Protein AF-A0A4R3K4F2-F1 (afdb_monomer)

Foldseek 3Di:
DDDPPPPDPPQDWAQDPVVRDIDGDHPVVNVVQLVVQVVLQVVCVVQVQFDDDPVCSSVGRSPSVPDPRGDCRNVDDQQDWDQDPVRDTDGVVVVPPPPVPPPDPVVVVVVVVVVVLVVLLCVLPPCSVVVVVCVVVVNDLCNVCVVVVHDSVVVVVSVVVSVVVCCVVCVVPD

Nearest PDB structures (foldseek):
  6kon-assembly1_F  TM=3.735E-01  e=1.723E-01  Mycobacterium tuberculosis H37Rv
  2a6h-assembly2_P  TM=3.593E-01  e=7.005E+00  Thermus thermophilus

Radius of gyration: 37.57 Å; Cα contacts (8 Å, |Δi|>4): 124; chains: 1; bounding box: 75×55×86 Å

Organism: NCBI:txid86956

pLDDT: mean 85.1, std 13.15, range [32.94, 95.56]

InterPro domains:
  IPR013324 RNA polymerase sigma factor, region 3/4-like [SSF88659] (87-170)
  IPR036388 Winged helix-like DNA-binding domain superfamily [G3DSA:1.10.10.10] (94-172)

Secondary structure (DSSP, 8-state):
------------EEEETTTTEEEE--HHHHHHHHHHHHHHHHHHHHTT-B---GGGGGG--S--TT-TTB--GGG--TT-B---TTS---BHHHHS--TT----HHHHHHHHHHHHHHHHHHHHSTTHHHHHHHHHTT--HHHHHHHTTS-HHHHHHHHHHHHHHHHHH-TTT-

Structure (mmCIF, N/CA/C/O backbone):
data_AF-A0A4R3K4F2-F1
#
_entry.id   AF-A0A4R3K4F2-F1
#
loop_
_atom_site.group_PDB
_atom_site.id
_atom_site.type_symbol
_atom_site.label_atom_id
_atom_site.label_alt_id
_atom_site.label_comp_id
_atom_site.label_asym_id
_atom_site.label_entity_id
_atom_site.label_seq_id
_atom_site.pdbx_PDB_ins_code
_atom_site.Cartn_x
_atom_site.Cartn_y
_atom_site.Cartn_z
_atom_site.occupancy
_atom_site.B_iso_or_equiv
_atom_site.auth_seq_id
_atom_site.auth_comp_id
_atom_site.auth_asym_id
_atom_site.auth_atom_id
_atom_site.pdbx_PDB_model_num
ATOM 1 N N . MET A 1 1 ? 38.852 38.454 -38.170 1.00 38.84 1 MET A N 1
ATOM 2 C CA . MET A 1 1 ? 37.540 37.908 -38.582 1.00 38.84 1 MET A CA 1
ATOM 3 C C . MET A 1 1 ? 37.731 37.017 -39.795 1.00 38.84 1 MET A C 1
ATOM 5 O O . MET A 1 1 ? 38.071 37.530 -40.852 1.00 38.84 1 MET A O 1
ATOM 9 N N . LYS A 1 2 ? 37.569 35.702 -39.632 1.00 32.94 2 LYS A N 1
ATOM 10 C CA . LYS A 1 2 ? 37.304 34.762 -40.728 1.00 32.94 2 LYS A CA 1
ATOM 11 C C . LYS A 1 2 ? 36.322 33.724 -40.188 1.00 32.94 2 LYS A C 1
ATOM 13 O O . LYS A 1 2 ? 36.704 32.869 -39.398 1.00 32.94 2 LYS A O 1
ATOM 18 N N . THR A 1 3 ? 35.052 33.895 -40.529 1.00 36.50 3 THR A N 1
ATOM 19 C CA . THR A 1 3 ? 33.982 32.918 -40.332 1.00 36.50 3 THR A CA 1
ATOM 20 C C . THR A 1 3 ? 34.081 31.898 -41.460 1.00 36.50 3 THR A C 1
ATOM 22 O O . THR A 1 3 ? 33.888 32.243 -42.620 1.00 36.50 3 THR A O 1
ATOM 25 N N . ASN A 1 4 ? 34.415 30.653 -41.125 1.00 34.69 4 ASN A N 1
ATOM 26 C CA . ASN A 1 4 ? 34.229 29.517 -42.024 1.00 34.69 4 ASN A CA 1
ATOM 27 C C . ASN A 1 4 ? 33.042 28.711 -41.495 1.00 34.69 4 ASN A C 1
ATOM 29 O O . ASN A 1 4 ? 33.216 27.719 -40.788 1.00 34.69 4 ASN A O 1
ATOM 33 N N . ASP A 1 5 ? 31.836 29.165 -41.829 1.00 40.88 5 ASP A N 1
ATOM 34 C CA . ASP A 1 5 ? 30.607 28.398 -41.650 1.00 40.88 5 ASP A CA 1
ATOM 35 C C . ASP A 1 5 ? 30.590 27.249 -42.664 1.00 40.88 5 ASP A C 1
ATOM 37 O O . ASP A 1 5 ? 30.079 27.367 -43.775 1.00 40.88 5 ASP A O 1
ATOM 41 N N . THR A 1 6 ? 31.175 26.111 -42.288 1.00 40.16 6 THR A N 1
ATOM 42 C CA . THR A 1 6 ? 30.940 24.848 -42.999 1.00 40.16 6 THR A CA 1
ATOM 43 C C . THR A 1 6 ? 29.670 24.231 -42.424 1.00 40.16 6 THR A C 1
ATOM 45 O O . THR A 1 6 ? 29.715 23.374 -41.545 1.00 40.16 6 THR A O 1
ATOM 48 N N . GLN A 1 7 ? 28.512 24.717 -42.873 1.00 44.50 7 GLN A N 1
ATOM 49 C CA . GLN A 1 7 ? 27.231 24.062 -42.611 1.00 44.50 7 GLN A CA 1
ATOM 50 C C . GLN A 1 7 ? 27.124 22.813 -43.493 1.00 44.50 7 GLN A C 1
ATOM 52 O O . GLN A 1 7 ? 26.516 22.825 -44.562 1.00 44.50 7 GLN A O 1
ATOM 57 N N . THR A 1 8 ? 27.740 21.717 -43.057 1.00 45.31 8 THR A N 1
ATOM 58 C CA . THR A 1 8 ? 27.493 20.395 -43.633 1.00 45.31 8 THR A CA 1
ATOM 59 C C . THR A 1 8 ? 26.056 20.008 -43.282 1.00 45.31 8 THR A C 1
ATOM 61 O O . THR A 1 8 ? 25.741 19.803 -42.111 1.00 45.31 8 THR A O 1
ATOM 64 N N . GLN A 1 9 ? 25.157 19.956 -44.268 1.00 51.81 9 GLN A N 1
ATOM 65 C CA . GLN A 1 9 ? 23.805 19.429 -44.075 1.00 51.81 9 GLN A CA 1
ATOM 66 C C . GLN A 1 9 ? 23.902 17.969 -43.614 1.00 51.81 9 GLN A C 1
ATOM 68 O O . GLN A 1 9 ? 24.227 17.078 -44.398 1.00 51.81 9 GLN A O 1
ATOM 73 N N . ASP A 1 10 ? 23.654 17.731 -42.328 1.00 71.00 10 ASP A N 1
ATOM 74 C CA . ASP A 1 10 ? 23.675 16.399 -41.731 1.00 71.00 10 ASP A CA 1
ATOM 75 C C . ASP A 1 10 ? 22.475 15.595 -42.255 1.00 71.00 10 ASP A C 1
ATOM 77 O O . ASP A 1 10 ? 21.324 15.806 -41.862 1.00 71.00 10 ASP A O 1
ATOM 81 N N . VAL A 1 11 ? 22.726 14.741 -43.249 1.00 83.12 11 VAL A N 1
ATOM 82 C CA . VAL A 1 11 ? 21.689 13.907 -43.863 1.00 83.12 11 VAL A CA 1
ATOM 83 C C . VAL A 1 11 ? 21.253 12.857 -42.836 1.00 83.12 11 VAL A C 1
ATOM 85 O O . VAL A 1 11 ? 22.119 12.133 -42.342 1.00 83.12 11 VAL A O 1
ATOM 88 N N . PRO A 1 12 ? 19.951 12.733 -42.511 1.00 91.31 12 PRO A N 1
ATOM 89 C CA . PRO A 1 12 ? 19.491 11.836 -41.458 1.00 91.31 12 PRO A CA 1
ATOM 90 C C . PRO A 1 12 ? 19.794 10.369 -41.783 1.00 91.31 12 PRO A C 1
ATOM 92 O O . PRO A 1 12 ? 19.553 9.891 -42.895 1.00 91.31 12 PRO A O 1
ATOM 95 N N . ARG A 1 13 ? 20.315 9.644 -40.787 1.00 93.31 13 ARG A N 1
ATOM 96 C CA . ARG A 1 13 ? 20.721 8.236 -40.907 1.00 93.31 13 ARG A CA 1
ATOM 97 C C . ARG A 1 13 ? 20.128 7.411 -39.777 1.00 93.31 13 ARG A C 1
ATOM 99 O O . ARG A 1 13 ? 19.968 7.903 -38.663 1.00 93.31 13 ARG A O 1
ATOM 106 N N . ILE A 1 14 ? 19.838 6.150 -40.061 1.00 94.06 14 ILE A N 1
ATOM 107 C CA . ILE A 1 14 ? 19.387 5.158 -39.083 1.00 94.06 14 ILE A CA 1
ATOM 108 C C . ILE A 1 14 ? 20.414 4.031 -39.044 1.00 94.06 14 ILE A C 1
ATOM 110 O O . ILE A 1 14 ? 20.922 3.620 -40.088 1.00 94.06 14 ILE A O 1
ATOM 114 N N . TYR A 1 15 ? 20.732 3.553 -37.845 1.00 93.38 15 TYR A N 1
ATOM 115 C CA . TYR A 1 15 ? 21.605 2.402 -37.667 1.00 93.38 15 TYR A CA 1
ATOM 116 C C . TYR A 1 15 ? 20.795 1.110 -37.748 1.00 93.38 15 TYR A C 1
ATOM 118 O O . TYR A 1 15 ? 19.825 0.945 -37.008 1.00 93.38 15 TYR A O 1
ATOM 126 N N . AS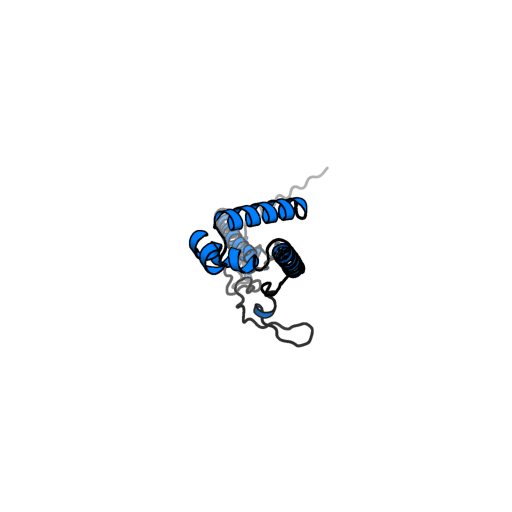P A 1 16 ? 21.205 0.199 -38.625 1.00 90.69 16 ASP A N 1
ATOM 127 C CA . ASP A 1 16 ? 20.631 -1.138 -38.727 1.00 90.69 16 ASP A CA 1
ATOM 128 C C . ASP A 1 16 ? 21.481 -2.139 -37.937 1.00 90.69 16 ASP A C 1
ATOM 130 O O . ASP A 1 16 ? 22.652 -2.357 -38.252 1.00 90.69 16 ASP A O 1
ATOM 134 N N . LYS A 1 17 ? 20.908 -2.740 -36.890 1.00 87.50 17 LYS A N 1
ATOM 135 C CA . LYS A 1 17 ? 21.627 -3.654 -35.989 1.00 87.50 17 LYS A CA 1
ATOM 136 C C . LYS A 1 17 ? 22.076 -4.956 -36.662 1.00 87.50 17 LYS A C 1
ATOM 138 O O . LYS A 1 17 ? 23.254 -5.284 -36.507 1.00 87.50 17 LYS A O 1
ATOM 143 N N . PRO A 1 18 ? 21.203 -5.699 -37.378 1.00 86.81 18 PRO A N 1
ATOM 144 C CA . PRO A 1 18 ? 21.595 -6.919 -38.081 1.00 86.81 18 PRO A CA 1
ATOM 145 C C . PRO A 1 18 ? 22.756 -6.700 -39.052 1.00 86.81 18 PRO A C 1
ATOM 147 O O . PRO A 1 18 ? 23.741 -7.434 -39.002 1.00 86.81 18 PRO A O 1
ATOM 150 N N . SER A 1 19 ? 22.673 -5.661 -39.889 1.00 89.38 19 SER A N 1
ATOM 151 C CA . SER A 1 19 ? 23.694 -5.382 -40.908 1.00 89.38 19 SER A CA 1
ATOM 152 C C . SER A 1 19 ? 24.889 -4.593 -40.367 1.00 89.38 19 SER A C 1
ATOM 154 O O . SER A 1 19 ? 25.930 -4.529 -41.014 1.00 89.38 19 SER A O 1
ATOM 156 N N . ARG A 1 20 ? 24.761 -3.994 -39.175 1.00 90.56 20 ARG A N 1
ATOM 157 C CA . ARG A 1 20 ? 25.738 -3.094 -38.535 1.00 90.56 20 ARG A CA 1
ATOM 158 C C . ARG A 1 20 ? 26.124 -1.883 -39.393 1.00 90.56 20 ARG A C 1
ATOM 160 O O . ARG A 1 20 ? 27.233 -1.360 -39.265 1.00 90.56 20 ARG A O 1
ATOM 167 N N . THR A 1 21 ? 25.214 -1.411 -40.241 1.00 93.56 21 THR A N 1
ATOM 168 C CA . THR A 1 21 ? 25.443 -0.319 -41.199 1.00 93.56 21 THR A CA 1
ATOM 169 C C . THR A 1 21 ? 24.559 0.894 -40.920 1.00 93.56 21 THR A C 1
ATOM 171 O O . THR A 1 21 ? 23.470 0.792 -40.358 1.00 93.56 21 THR A O 1
ATOM 174 N N . TRP A 1 22 ? 25.028 2.071 -41.340 1.00 93.75 22 TRP A N 1
ATOM 175 C CA . TRP A 1 22 ? 24.241 3.304 -41.322 1.00 93.75 22 TRP A CA 1
ATOM 176 C C . TRP A 1 22 ? 23.529 3.495 -42.656 1.00 93.75 22 TRP A C 1
ATOM 178 O O . TRP A 1 22 ? 24.177 3.665 -43.687 1.00 93.75 22 TRP A O 1
ATOM 188 N N . ASN A 1 23 ? 22.201 3.529 -42.619 1.00 92.75 23 ASN A N 1
ATOM 189 C CA . ASN A 1 23 ? 21.366 3.743 -43.791 1.00 92.75 23 ASN A CA 1
ATOM 190 C C . ASN A 1 23 ? 20.904 5.197 -43.841 1.00 92.75 23 ASN A C 1
ATOM 192 O O . ASN A 1 23 ? 20.322 5.713 -42.885 1.00 92.75 23 ASN A O 1
ATOM 196 N N . VAL A 1 24 ? 21.170 5.859 -44.963 1.00 94.38 24 VAL A N 1
ATOM 197 C CA . VAL A 1 24 ? 20.675 7.211 -45.232 1.00 94.38 24 VAL A CA 1
ATOM 198 C C . VAL A 1 24 ? 19.191 7.124 -45.570 1.00 94.38 24 VAL A C 1
ATOM 200 O O . VAL A 1 24 ? 18.791 6.322 -46.411 1.00 94.38 24 VAL A O 1
ATOM 203 N N . VAL A 1 25 ? 18.372 7.944 -44.917 1.00 92.94 25 VAL A N 1
ATOM 204 C CA . VAL A 1 25 ? 16.913 7.925 -45.077 1.00 92.94 25 VAL A CA 1
ATOM 205 C C . VAL A 1 25 ? 16.367 9.326 -45.317 1.00 92.94 25 VAL A C 1
ATOM 207 O O . VAL A 1 25 ? 17.048 10.327 -45.099 1.00 92.94 25 VAL A O 1
ATOM 210 N N . SER A 1 26 ? 15.109 9.420 -45.748 1.00 94.25 26 SER A N 1
ATOM 211 C CA . SER A 1 26 ? 14.426 10.711 -45.798 1.00 94.25 26 SER A CA 1
ATOM 212 C C . SER A 1 26 ? 14.170 11.249 -44.383 1.00 94.25 26 SER A C 1
ATOM 214 O O . SER A 1 26 ? 14.069 10.503 -43.403 1.00 94.25 26 SER A O 1
ATOM 216 N N . LYS A 1 27 ? 14.022 12.572 -44.262 1.00 93.06 27 LYS A N 1
ATOM 217 C CA . LYS A 1 27 ? 13.734 13.232 -42.978 1.00 93.06 27 LYS A CA 1
ATOM 218 C C . LYS A 1 27 ? 12.416 12.758 -42.357 1.00 93.06 27 LYS A C 1
ATOM 220 O O . LYS A 1 27 ? 12.317 12.673 -41.135 1.00 93.06 27 LYS A O 1
ATOM 225 N N . GLU A 1 28 ? 11.416 12.454 -43.178 1.00 93.31 28 GLU A N 1
ATOM 226 C CA . GLU A 1 28 ? 10.117 11.946 -42.726 1.00 93.31 28 GLU A CA 1
ATOM 227 C C . GLU A 1 28 ? 10.247 10.550 -42.116 1.00 93.31 28 GLU A C 1
ATOM 229 O O . GLU A 1 28 ? 9.791 10.332 -40.992 1.00 93.31 28 GLU A O 1
ATOM 234 N N . VAL A 1 29 ? 10.969 9.652 -42.797 1.00 93.50 29 VAL A N 1
ATOM 235 C CA . VAL A 1 29 ? 11.253 8.295 -42.307 1.00 93.50 29 VAL A CA 1
ATOM 236 C C . VAL A 1 29 ? 12.048 8.346 -41.004 1.00 93.50 29 VAL A C 1
ATOM 238 O O . VAL A 1 29 ? 11.685 7.679 -40.037 1.00 93.50 29 VAL A O 1
ATOM 241 N N . TYR A 1 30 ? 13.074 9.198 -40.926 1.00 94.06 30 TYR A N 1
ATOM 242 C CA . TYR A 1 30 ? 13.850 9.383 -39.698 1.00 94.06 30 TYR A CA 1
ATOM 243 C C . TYR A 1 30 ? 12.990 9.865 -38.525 1.00 94.06 30 TYR A C 1
ATOM 245 O O . TYR A 1 30 ? 13.061 9.310 -37.427 1.00 94.06 30 TYR A O 1
ATOM 253 N N . ARG A 1 31 ? 12.151 10.888 -38.744 1.00 93.75 31 ARG A N 1
ATOM 254 C CA . ARG A 1 31 ? 11.262 11.422 -37.700 1.00 93.75 31 ARG A CA 1
ATOM 255 C C . ARG A 1 31 ? 10.275 10.370 -37.217 1.00 93.75 31 ARG A C 1
ATOM 257 O O . ARG A 1 31 ? 10.090 10.246 -36.008 1.00 93.75 31 ARG A O 1
ATOM 264 N N . TYR A 1 32 ? 9.663 9.630 -38.139 1.00 94.31 32 TYR A N 1
ATOM 265 C CA . TYR A 1 32 ? 8.754 8.541 -37.801 1.00 94.31 32 TYR A CA 1
ATOM 266 C C . TYR A 1 32 ? 9.466 7.477 -36.959 1.00 94.31 32 TYR A C 1
ATOM 268 O O . TYR A 1 32 ? 9.023 7.185 -35.851 1.00 94.31 32 TYR A O 1
ATOM 276 N N . PHE A 1 33 ? 10.619 6.985 -37.421 1.00 93.81 33 PHE A N 1
ATOM 277 C CA . PHE A 1 33 ? 11.404 5.960 -36.732 1.00 93.81 33 PHE A CA 1
ATOM 278 C C . PHE A 1 33 ? 11.794 6.380 -35.307 1.00 93.81 33 PHE A C 1
ATOM 280 O O . PHE A 1 33 ? 11.519 5.673 -34.338 1.00 93.81 33 PHE A O 1
ATOM 287 N N 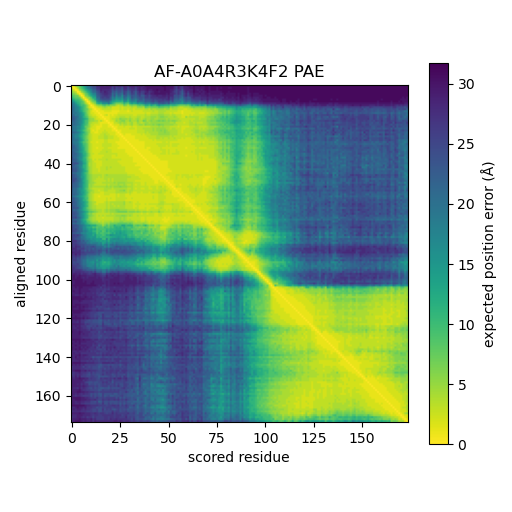. VAL A 1 34 ? 12.371 7.575 -35.150 1.00 92.31 34 VAL A N 1
ATOM 288 C CA . VAL A 1 34 ? 12.801 8.079 -33.837 1.00 92.31 34 VAL A CA 1
ATOM 289 C C . VAL A 1 34 ? 11.618 8.281 -32.890 1.00 92.31 34 VAL A C 1
ATOM 291 O O . VAL A 1 34 ? 11.747 8.005 -31.695 1.00 92.31 34 VAL A O 1
ATOM 294 N N . ASN A 1 35 ? 10.475 8.756 -33.389 1.00 92.94 35 ASN A N 1
ATOM 295 C CA . ASN A 1 35 ? 9.283 8.967 -32.567 1.00 92.94 35 ASN A CA 1
ATOM 296 C C . ASN A 1 35 ? 8.651 7.644 -32.128 1.00 92.94 35 ASN A C 1
ATOM 298 O O . ASN A 1 35 ? 8.373 7.485 -30.940 1.00 92.94 35 ASN A O 1
ATOM 302 N N . SER A 1 36 ? 8.489 6.686 -33.041 1.00 93.50 36 SER A N 1
ATOM 303 C CA . SER A 1 36 ? 7.984 5.347 -32.722 1.00 93.50 36 SER A CA 1
ATOM 304 C C . SER A 1 36 ? 8.847 4.679 -31.650 1.00 93.50 36 SER A C 1
ATOM 306 O O . SER A 1 36 ? 8.339 4.263 -30.605 1.00 93.50 36 SER A O 1
ATOM 308 N N . ASN A 1 37 ? 10.171 4.714 -31.825 1.00 94.44 37 ASN A N 1
ATOM 309 C CA . ASN A 1 37 ? 11.102 4.097 -30.881 1.00 94.44 37 ASN A CA 1
ATOM 310 C C . ASN A 1 37 ? 11.174 4.845 -29.550 1.00 94.44 37 ASN A C 1
ATOM 312 O O . ASN A 1 37 ? 11.430 4.243 -28.509 1.00 94.44 37 ASN A O 1
ATOM 316 N N . ARG A 1 38 ? 10.925 6.159 -29.545 1.00 94.81 38 ARG A N 1
ATOM 317 C CA . ARG A 1 38 ? 10.788 6.940 -28.310 1.00 94.81 38 ARG A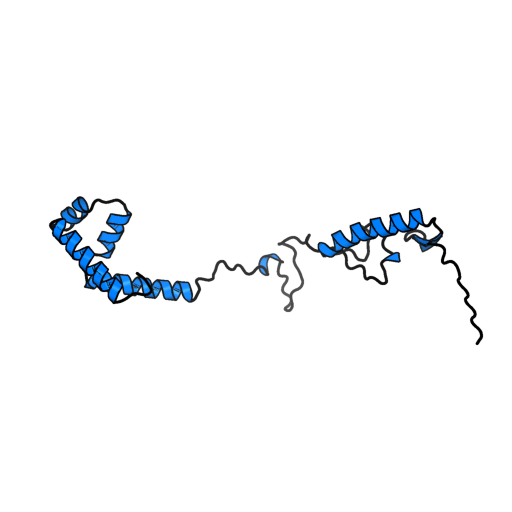 CA 1
ATOM 318 C C . ARG A 1 38 ? 9.566 6.500 -27.508 1.00 94.81 38 ARG A C 1
ATOM 320 O O . ARG A 1 38 ? 9.695 6.352 -26.297 1.00 94.81 38 ARG A O 1
ATOM 327 N N . THR A 1 39 ? 8.418 6.302 -28.153 1.00 95.00 39 THR A N 1
ATOM 328 C CA . THR A 1 39 ? 7.176 5.893 -27.480 1.00 95.00 39 THR A CA 1
ATOM 329 C C . THR A 1 39 ? 7.330 4.528 -26.818 1.00 95.00 39 THR A C 1
ATOM 331 O O . THR A 1 39 ? 7.050 4.397 -25.627 1.00 95.00 39 THR A O 1
ATOM 334 N N . VAL A 1 40 ? 7.849 3.538 -27.554 1.00 94.88 40 VAL A N 1
ATOM 335 C CA . VAL A 1 40 ? 8.104 2.189 -27.020 1.00 94.88 40 VAL A CA 1
ATOM 336 C C . VAL A 1 40 ? 9.098 2.249 -25.865 1.00 94.88 40 VAL A C 1
ATOM 338 O O . VAL A 1 40 ? 8.815 1.753 -24.778 1.00 94.88 40 VAL A O 1
ATOM 341 N N . ARG A 1 41 ? 10.234 2.929 -26.059 1.00 95.56 41 ARG A N 1
ATOM 342 C CA . ARG A 1 41 ? 11.265 3.045 -25.023 1.00 95.56 41 ARG A CA 1
ATOM 343 C C . ARG A 1 41 ? 10.744 3.709 -23.758 1.00 95.56 41 ARG A C 1
ATOM 345 O O . ARG A 1 41 ? 11.042 3.212 -22.682 1.00 95.56 41 ARG A O 1
ATOM 352 N N . LYS A 1 42 ? 9.971 4.794 -23.877 1.00 94.81 42 LYS A N 1
ATOM 353 C CA . LYS A 1 42 ? 9.386 5.479 -22.719 1.00 94.81 42 LYS A CA 1
ATOM 354 C C . LYS A 1 42 ? 8.482 4.531 -21.934 1.00 94.81 42 LYS A C 1
ATOM 356 O O . LYS A 1 42 ? 8.699 4.360 -20.746 1.00 94.81 42 LYS A O 1
ATOM 361 N N . LYS A 1 43 ? 7.557 3.844 -22.612 1.00 94.19 43 LYS A N 1
ATOM 362 C CA . LYS A 1 43 ? 6.667 2.866 -21.973 1.00 94.19 43 LYS A CA 1
ATOM 363 C C . LYS A 1 43 ? 7.446 1.775 -21.229 1.00 94.19 43 LYS A C 1
ATOM 365 O O . LYS A 1 43 ? 7.136 1.485 -20.081 1.00 94.19 43 LYS A O 1
ATOM 370 N N . MET A 1 44 ? 8.474 1.205 -21.859 1.00 94.12 44 MET A N 1
ATOM 371 C CA . MET A 1 44 ? 9.289 0.156 -21.237 1.00 94.12 44 MET A CA 1
ATOM 372 C C . MET A 1 44 ? 10.157 0.685 -20.085 1.00 94.12 44 MET A C 1
ATOM 374 O O . MET A 1 44 ? 10.375 -0.024 -19.109 1.00 94.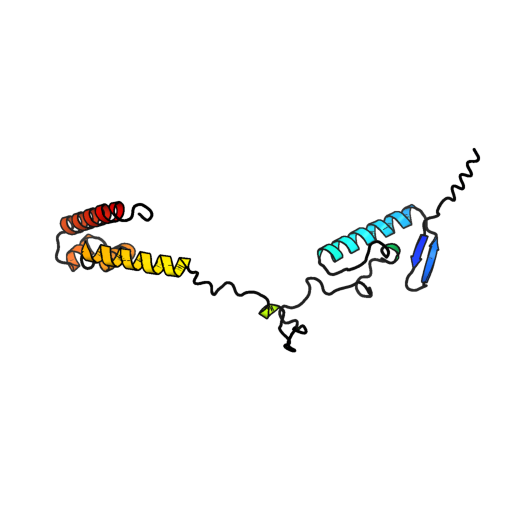12 44 MET A O 1
ATOM 378 N N . GLN A 1 45 ? 10.656 1.922 -20.174 1.00 93.56 45 GLN A N 1
ATOM 379 C CA . GLN A 1 45 ? 11.395 2.580 -19.089 1.00 93.56 45 GLN A CA 1
ATOM 380 C C . GLN A 1 45 ? 10.493 2.859 -17.886 1.00 93.56 45 GLN A C 1
ATOM 382 O O . GLN A 1 45 ? 10.893 2.566 -16.764 1.00 93.56 45 GLN A O 1
ATOM 387 N N . ASP A 1 46 ? 9.271 3.341 -18.125 1.00 93.50 46 ASP A N 1
ATOM 388 C CA . ASP A 1 46 ? 8.268 3.578 -17.080 1.00 93.50 46 ASP A CA 1
ATOM 389 C C . ASP A 1 46 ? 7.901 2.266 -16.350 1.00 93.50 46 ASP A C 1
ATOM 391 O O . ASP A 1 46 ? 7.597 2.276 -15.162 1.00 93.50 46 ASP A O 1
ATOM 395 N N . GLN A 1 47 ? 7.989 1.120 -17.037 1.00 91.19 47 GLN A N 1
ATOM 396 C CA . GLN A 1 47 ? 7.776 -0.223 -16.472 1.00 91.19 47 GLN A CA 1
ATOM 397 C C . GLN A 1 47 ? 9.047 -0.862 -15.872 1.00 91.19 47 GLN A C 1
ATOM 399 O O . GLN A 1 47 ? 9.008 -2.001 -15.403 1.00 91.19 47 GLN A O 1
ATOM 404 N N . GLY A 1 48 ? 10.192 -0.172 -15.912 1.00 91.12 48 GLY A N 1
ATOM 405 C CA . GLY A 1 48 ? 11.483 -0.707 -15.460 1.00 91.12 48 GLY A CA 1
ATOM 406 C C . GLY A 1 48 ? 12.055 -1.829 -16.341 1.00 91.12 48 GLY A C 1
ATOM 407 O O . GLY A 1 48 ? 13.020 -2.486 -15.958 1.00 91.12 48 GLY A O 1
ATOM 408 N N . GLN A 1 49 ? 11.483 -2.059 -17.524 1.00 93.88 49 GLN A N 1
ATOM 409 C CA . GLN A 1 49 ? 11.854 -3.134 -18.452 1.00 93.88 49 GLN A CA 1
ATOM 410 C C . GLN A 1 49 ? 12.946 -2.731 -19.455 1.00 93.88 49 GLN A C 1
ATOM 412 O O . GLN A 1 49 ? 13.428 -3.550 -20.237 1.00 93.88 49 GLN A O 1
ATOM 417 N N . CYS A 1 50 ? 13.358 -1.462 -19.469 1.00 94.56 50 CYS A N 1
ATOM 418 C CA . CYS A 1 50 ? 14.365 -0.951 -20.396 1.00 94.56 50 CYS A CA 1
ATOM 419 C C . CYS A 1 50 ? 15.375 -0.042 -19.690 1.00 94.56 50 CYS A C 1
ATOM 421 O O . CYS A 1 50 ? 14.996 0.947 -19.069 1.00 94.56 50 CYS A O 1
ATOM 423 N N . VAL A 1 51 ? 16.672 -0.321 -19.871 1.00 94.69 51 VAL A N 1
ATOM 424 C CA . VAL A 1 51 ? 17.784 0.490 -19.328 1.00 94.69 51 VAL A CA 1
ATOM 425 C C . VAL A 1 51 ? 18.603 1.210 -20.412 1.00 94.69 51 VAL A C 1
ATOM 427 O O . VAL A 1 51 ? 19.763 1.565 -20.210 1.00 94.69 51 VAL A O 1
ATOM 430 N N . CYS A 1 52 ? 18.015 1.449 -21.591 1.00 93.31 52 CYS A N 1
ATOM 431 C CA . CYS A 1 52 ? 18.670 2.168 -22.690 1.00 93.31 52 CYS A CA 1
ATOM 432 C C . CYS A 1 52 ? 19.052 3.606 -22.291 1.00 93.31 52 CYS A C 1
ATOM 434 O O . CYS A 1 52 ? 18.188 4.480 -22.154 1.00 93.31 52 CYS A O 1
ATOM 436 N N . THR A 1 53 ? 20.352 3.891 -22.201 1.00 92.12 53 THR A N 1
ATOM 437 C CA . THR A 1 53 ? 20.855 5.242 -21.916 1.00 92.12 53 THR A CA 1
ATOM 438 C C . THR A 1 53 ? 20.687 6.178 -23.114 1.00 92.12 53 THR A C 1
ATOM 440 O O . THR A 1 53 ? 20.658 5.750 -24.270 1.00 92.12 53 THR A O 1
ATOM 443 N N . ARG A 1 54 ? 20.617 7.492 -22.855 1.00 90.44 54 ARG A N 1
ATOM 444 C CA . ARG A 1 54 ? 20.425 8.519 -23.897 1.00 90.44 54 ARG A CA 1
ATOM 445 C C . ARG A 1 54 ? 21.476 8.475 -25.004 1.00 90.44 54 ARG A C 1
ATOM 447 O O . ARG A 1 54 ? 21.146 8.683 -26.168 1.00 90.44 54 ARG A O 1
ATOM 454 N N . GLN A 1 55 ? 22.716 8.150 -24.648 1.00 91.12 55 GLN A N 1
ATOM 455 C CA . GLN A 1 55 ? 23.831 8.026 -25.588 1.00 91.12 55 GLN A CA 1
ATOM 456 C C . GLN A 1 55 ? 23.669 6.856 -26.567 1.00 91.12 55 GLN A C 1
ATOM 458 O O . GLN A 1 55 ? 24.270 6.886 -27.633 1.00 91.12 55 GLN A O 1
ATOM 463 N N . LYS A 1 56 ? 22.852 5.849 -26.232 1.00 90.88 56 LYS A N 1
ATOM 464 C CA . LYS A 1 56 ? 22.606 4.654 -27.052 1.00 90.88 56 LYS A CA 1
ATOM 465 C C . LYS A 1 56 ? 21.221 4.641 -27.706 1.00 90.88 56 LYS A C 1
ATOM 467 O O . LYS A 1 56 ? 20.804 3.631 -28.254 1.00 90.88 56 LYS A O 1
ATOM 472 N N . TRP A 1 57 ? 20.480 5.751 -27.692 1.00 92.06 57 TRP A N 1
ATOM 473 C CA . TRP A 1 57 ? 19.141 5.801 -28.299 1.00 92.06 57 TRP A CA 1
ATOM 474 C C . TRP A 1 57 ? 19.125 5.588 -29.814 1.00 92.06 57 TRP A C 1
ATOM 476 O O . TRP A 1 57 ? 18.114 5.126 -30.33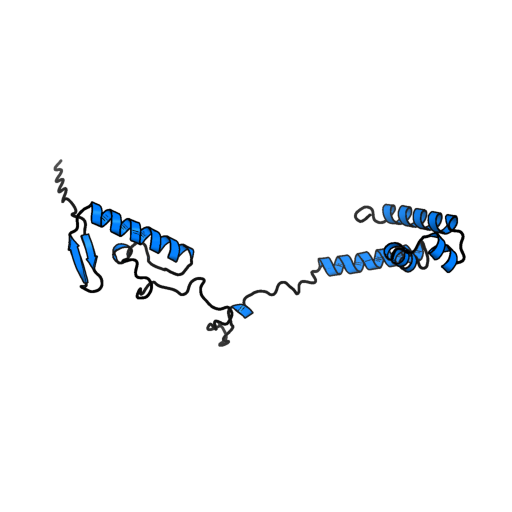5 1.00 92.06 57 TRP A O 1
ATOM 486 N N . TRP A 1 58 ? 20.227 5.890 -30.502 1.00 91.75 58 TRP A N 1
ATOM 487 C CA . TRP A 1 58 ? 20.405 5.612 -31.931 1.00 91.75 58 TRP A CA 1
ATOM 488 C C . TRP A 1 58 ? 20.414 4.111 -32.254 1.00 91.75 58 TRP A C 1
ATOM 490 O O . TRP A 1 58 ? 20.166 3.738 -33.393 1.00 91.75 58 TRP A O 1
ATOM 500 N N . LEU A 1 59 ? 20.665 3.265 -31.250 1.00 92.31 59 LEU A N 1
ATOM 501 C CA . LEU A 1 59 ? 20.639 1.809 -31.345 1.00 92.31 59 LEU A CA 1
ATOM 502 C C . LEU A 1 59 ? 19.230 1.247 -31.086 1.00 92.31 59 LEU A C 1
ATOM 504 O O . LEU A 1 59 ? 19.016 0.052 -31.166 1.00 92.31 59 LEU A O 1
ATOM 508 N N . CYS A 1 60 ? 18.244 2.062 -30.715 1.00 92.50 60 CYS A N 1
ATOM 509 C CA . CYS A 1 60 ? 16.902 1.564 -30.422 1.00 92.50 60 CYS A CA 1
ATOM 510 C C . CYS A 1 60 ? 16.114 1.356 -31.723 1.00 92.50 60 CYS A C 1
ATOM 512 O O . CYS A 1 60 ? 15.945 2.308 -32.479 1.00 92.50 60 CYS A O 1
ATOM 514 N N . ASP A 1 61 ? 15.593 0.148 -31.922 1.00 92.12 61 ASP A N 1
ATOM 515 C CA . ASP A 1 61 ? 14.787 -0.331 -33.060 1.00 92.12 61 ASP A CA 1
ATOM 516 C C . ASP A 1 61 ? 13.388 -0.831 -32.637 1.00 92.12 61 ASP A C 1
ATOM 518 O O . ASP A 1 61 ? 12.638 -1.340 -33.460 1.00 92.12 61 ASP A O 1
ATOM 522 N N . SER A 1 62 ? 13.021 -0.652 -31.363 1.00 90.81 62 SER A N 1
ATOM 523 C CA . SER A 1 62 ? 11.766 -1.119 -30.743 1.00 90.81 62 SER A CA 1
ATOM 524 C C . SER A 1 62 ? 11.575 -2.633 -30.610 1.00 90.81 62 SER A C 1
ATOM 526 O O . SER A 1 62 ? 10.561 -3.040 -30.044 1.00 90.81 62 SER A O 1
ATOM 528 N N . ASP A 1 63 ? 12.527 -3.467 -31.032 1.00 92.31 63 ASP A N 1
ATOM 529 C CA . ASP A 1 63 ? 12.492 -4.900 -30.726 1.00 92.31 63 ASP A CA 1
ATOM 530 C C . ASP A 1 63 ? 13.077 -5.149 -29.330 1.00 92.31 63 ASP A C 1
ATOM 532 O O . ASP A 1 63 ? 14.286 -5.280 -29.142 1.00 92.31 63 ASP A O 1
ATOM 536 N N . CYS A 1 64 ? 12.211 -5.146 -28.315 1.00 91.06 64 CYS A N 1
ATOM 537 C CA . CYS A 1 64 ? 12.630 -5.326 -26.928 1.00 91.06 64 CYS A CA 1
ATOM 538 C C . CYS A 1 64 ? 12.963 -6.779 -26.568 1.00 91.06 64 CYS A C 1
ATOM 540 O O . CYS A 1 64 ? 13.711 -6.976 -25.615 1.00 91.06 64 CYS A O 1
ATOM 542 N N . LEU A 1 65 ? 12.462 -7.775 -27.306 1.00 87.56 65 LEU A N 1
ATOM 543 C CA . LEU A 1 65 ? 12.639 -9.187 -26.949 1.00 87.56 65 LEU A CA 1
ATOM 544 C C . LEU A 1 65 ? 14.096 -9.639 -27.118 1.00 87.56 65 LEU A C 1
ATOM 546 O O . LEU A 1 65 ? 14.617 -10.385 -26.294 1.00 87.56 65 LEU A O 1
ATOM 550 N N . SER A 1 66 ? 14.756 -9.152 -28.169 1.00 87.94 66 SER A N 1
ATOM 551 C CA . SER A 1 66 ? 16.162 -9.435 -28.478 1.00 87.94 66 SER A CA 1
ATOM 552 C C . SER A 1 66 ? 17.132 -8.370 -27.939 1.00 87.94 66 SER A C 1
ATOM 554 O O . SER A 1 66 ? 18.341 -8.428 -28.175 1.00 87.94 66 SER A O 1
ATOM 556 N N . CYS A 1 67 ? 16.623 -7.366 -27.219 1.00 91.44 67 CYS A N 1
ATOM 557 C CA . CYS A 1 67 ? 17.400 -6.199 -26.823 1.00 91.44 67 CYS A CA 1
ATOM 558 C C . CYS A 1 67 ? 18.308 -6.474 -25.616 1.00 91.44 67 CYS A C 1
ATOM 560 O O . CYS A 1 67 ? 17.842 -6.815 -24.532 1.00 91.44 67 CYS A O 1
ATOM 562 N N . GLU A 1 68 ? 19.603 -6.175 -25.749 1.00 90.94 68 GLU A N 1
ATOM 563 C CA . GLU A 1 68 ? 20.598 -6.286 -24.665 1.00 90.94 68 GLU A CA 1
ATOM 564 C C . GLU A 1 68 ? 20.300 -5.398 -23.434 1.00 90.94 68 GLU A C 1
ATOM 566 O O . GLU A 1 68 ? 20.761 -5.658 -22.318 1.00 90.94 68 GLU A O 1
ATOM 571 N N . PHE A 1 69 ? 19.497 -4.348 -23.622 1.00 92.69 69 PHE A N 1
ATOM 572 C CA . PHE A 1 69 ? 19.065 -3.431 -22.562 1.00 92.69 69 PHE A CA 1
ATOM 573 C C . PHE A 1 69 ? 17.707 -3.794 -21.955 1.00 92.69 69 PHE A C 1
ATOM 575 O O . PHE A 1 69 ? 17.193 -3.026 -21.136 1.00 92.69 69 PHE A O 1
ATOM 582 N N . HIS A 1 70 ? 17.098 -4.907 -22.368 1.00 92.50 70 HIS A N 1
ATOM 583 C CA . HIS A 1 70 ? 15.861 -5.388 -21.769 1.00 92.50 70 HIS A CA 1
ATOM 584 C C . HIS A 1 70 ? 16.115 -5.906 -20.347 1.00 92.50 70 HIS A C 1
ATOM 586 O O . HIS A 1 70 ? 17.174 -6.467 -20.035 1.00 92.50 70 HIS A O 1
ATOM 592 N N . ARG A 1 71 ? 15.150 -5.684 -19.459 1.00 91.50 71 ARG A N 1
ATOM 593 C CA . ARG A 1 71 ? 15.127 -6.158 -18.073 1.00 91.50 71 ARG A CA 1
ATOM 594 C C . ARG A 1 71 ? 13.732 -6.686 -17.765 1.00 91.50 71 ARG A C 1
ATOM 596 O O . ARG A 1 71 ? 12.766 -6.259 -18.382 1.00 91.50 71 ARG A O 1
ATOM 603 N N . ALA A 1 72 ? 13.627 -7.582 -16.787 1.00 86.69 72 ALA A N 1
ATOM 604 C CA . ALA A 1 72 ? 12.331 -8.106 -16.358 1.00 86.69 72 ALA A CA 1
ATOM 605 C C . ALA A 1 72 ? 11.409 -7.005 -15.797 1.00 86.69 72 ALA A C 1
ATOM 607 O O . ALA A 1 72 ? 10.192 -7.106 -15.923 1.00 86.69 72 ALA A O 1
ATOM 608 N N . GLY A 1 73 ? 11.982 -5.941 -15.217 1.00 85.94 73 GLY A N 1
ATOM 609 C CA . GLY A 1 73 ? 11.227 -4.813 -14.676 1.00 85.94 73 GLY A CA 1
ATOM 610 C C . GLY A 1 73 ? 10.155 -5.271 -13.689 1.00 85.94 73 GLY A C 1
ATOM 611 O O . GLY A 1 73 ? 10.422 -6.064 -12.790 1.00 85.94 73 GLY A O 1
ATOM 612 N N . ASN A 1 74 ? 8.928 -4.804 -13.903 1.00 81.38 74 ASN A N 1
ATOM 613 C CA . ASN A 1 74 ? 7.746 -5.152 -13.114 1.00 81.38 74 ASN A CA 1
ATOM 614 C C . ASN A 1 74 ? 7.105 -6.522 -13.443 1.00 81.38 74 ASN A C 1
ATOM 616 O O . ASN A 1 74 ? 5.995 -6.785 -12.988 1.00 81.38 74 ASN A O 1
ATOM 620 N N . CYS A 1 75 ? 7.751 -7.379 -14.239 1.00 83.19 75 CYS A N 1
ATOM 621 C CA . CYS A 1 75 ? 7.230 -8.707 -14.594 1.00 83.19 75 CYS A CA 1
ATOM 622 C C . CYS A 1 75 ? 7.828 -9.855 -13.770 1.00 83.19 75 CYS A C 1
ATOM 624 O O . CYS A 1 75 ? 7.605 -11.018 -14.105 1.00 83.19 75 CYS A O 1
ATOM 626 N N . LEU A 1 76 ? 8.603 -9.563 -12.722 1.00 84.38 76 LEU A N 1
ATOM 627 C CA . LEU A 1 76 ? 9.113 -10.606 -11.834 1.00 84.38 76 LEU A CA 1
ATOM 628 C C . LEU A 1 76 ? 7.967 -11.234 -11.031 1.00 84.38 76 LEU A C 1
ATOM 630 O O . LEU A 1 76 ? 7.107 -10.539 -10.494 1.00 84.38 76 LEU A O 1
ATOM 634 N N . SER A 1 77 ? 7.968 -12.565 -10.962 1.00 86.25 77 SER A N 1
ATOM 635 C CA . SER A 1 77 ? 7.052 -13.316 -10.101 1.00 86.25 77 SER A CA 1
ATOM 636 C C . SER A 1 77 ? 7.372 -13.042 -8.634 1.00 86.25 77 SER A C 1
ATOM 638 O O . SER A 1 77 ? 8.537 -12.891 -8.282 1.00 86.25 77 SER A O 1
ATOM 640 N N . LEU A 1 78 ? 6.367 -13.068 -7.758 1.00 85.50 78 LEU A N 1
ATOM 641 C CA . LEU A 1 78 ? 6.602 -13.036 -6.309 1.00 85.50 78 LEU A CA 1
ATOM 642 C C . LEU A 1 78 ? 7.460 -14.222 -5.841 1.00 85.50 78 LEU A C 1
ATOM 644 O O . LEU A 1 78 ? 8.246 -14.079 -4.914 1.00 85.50 78 LEU A O 1
ATOM 648 N N . ASN A 1 79 ? 7.390 -15.349 -6.552 1.00 87.94 79 ASN A N 1
ATOM 649 C CA . ASN A 1 79 ? 8.216 -16.533 -6.301 1.00 87.94 79 ASN A CA 1
ATOM 650 C C . ASN A 1 79 ? 9.607 -16.444 -6.955 1.00 87.94 79 ASN A C 1
ATOM 652 O O . ASN A 1 79 ? 10.297 -17.452 -7.067 1.00 87.94 79 ASN A O 1
ATOM 656 N N . TYR A 1 80 ? 9.996 -15.285 -7.490 1.00 86.00 80 TYR A N 1
ATOM 657 C CA . TYR A 1 80 ? 11.325 -15.105 -8.057 1.00 86.00 80 TYR A CA 1
ATOM 658 C C . TYR A 1 80 ? 12.363 -15.067 -6.934 1.00 86.00 80 TYR A C 1
ATOM 660 O O . TYR A 1 80 ? 12.326 -14.170 -6.091 1.00 86.00 80 TYR A O 1
ATOM 668 N N . GLU A 1 81 ? 13.280 -16.029 -6.952 1.00 87.38 81 GLU A N 1
ATOM 669 C CA . GLU A 1 81 ? 14.421 -16.108 -6.041 1.00 87.38 81 GLU A CA 1
ATOM 670 C C . GLU A 1 81 ? 15.553 -15.186 -6.513 1.00 87.38 81 GLU A C 1
ATOM 672 O O . GLU A 1 81 ? 15.881 -15.129 -7.704 1.00 87.38 81 GLU A O 1
ATOM 677 N N . TYR A 1 82 ? 16.184 -14.475 -5.580 1.00 81.88 82 TYR A N 1
ATOM 678 C CA . TYR A 1 82 ? 17.381 -13.678 -5.848 1.00 81.88 82 TYR A CA 1
ATOM 679 C C . TYR A 1 82 ? 18.481 -13.979 -4.824 1.00 81.88 82 TYR A C 1
ATOM 681 O O . TYR A 1 82 ? 18.210 -14.469 -3.734 1.00 81.88 82 TYR A O 1
ATOM 689 N N . GLN A 1 83 ? 19.743 -13.717 -5.177 1.00 83.69 83 GLN A N 1
ATOM 690 C CA . GLN A 1 83 ? 20.860 -13.916 -4.247 1.00 83.69 83 GLN A CA 1
ATOM 691 C C . GLN A 1 83 ? 20.832 -12.846 -3.152 1.00 83.69 83 GLN A C 1
ATOM 693 O O . GLN A 1 83 ? 21.043 -11.662 -3.428 1.00 83.69 83 GLN A O 1
ATOM 698 N N . GLY A 1 84 ? 20.565 -13.278 -1.922 1.00 77.81 84 GLY A N 1
ATOM 699 C CA . GLY A 1 84 ? 20.670 -12.472 -0.715 1.00 77.81 84 GLY A CA 1
ATOM 700 C C . GLY A 1 84 ? 22.122 -12.244 -0.288 1.00 77.81 84 GLY A C 1
ATOM 701 O O . GLY A 1 84 ? 23.060 -12.845 -0.814 1.00 77.81 84 GLY A O 1
ATOM 702 N N . ILE A 1 85 ? 22.301 -11.347 0.682 1.00 72.94 85 ILE A N 1
ATOM 703 C CA . ILE A 1 85 ? 23.616 -10.881 1.154 1.00 72.94 85 ILE A CA 1
ATOM 704 C C . ILE A 1 85 ? 24.372 -11.992 1.910 1.00 72.94 85 ILE A C 1
ATOM 706 O O . ILE A 1 85 ? 25.593 -12.070 1.807 1.00 72.94 85 ILE A O 1
ATOM 710 N N . ASP A 1 86 ? 23.647 -12.898 2.572 1.00 77.50 86 ASP A N 1
ATOM 711 C CA . ASP A 1 86 ? 24.211 -13.920 3.468 1.00 77.50 86 ASP A CA 1
ATOM 712 C C . ASP A 1 86 ? 24.193 -15.345 2.875 1.00 77.50 86 ASP A C 1
ATOM 714 O O . ASP A 1 86 ? 24.285 -16.339 3.592 1.00 77.50 86 ASP A O 1
ATOM 718 N N . GLY A 1 87 ? 24.071 -15.468 1.548 1.00 76.00 87 GLY A N 1
ATOM 719 C CA . GLY A 1 87 ? 23.970 -16.767 0.864 1.00 76.00 87 GLY A CA 1
ATOM 720 C C . GLY A 1 87 ? 22.571 -17.392 0.902 1.00 76.00 87 GLY A C 1
ATOM 721 O O . GLY A 1 87 ? 22.370 -18.482 0.369 1.00 76.00 87 GLY A O 1
ATOM 722 N N . GLU A 1 88 ? 21.602 -16.691 1.485 1.00 76.38 88 GLU A N 1
ATOM 723 C CA . GLU A 1 88 ? 20.183 -17.018 1.389 1.00 76.38 88 GLU A CA 1
ATOM 724 C C . GLU A 1 88 ? 19.638 -16.694 -0.011 1.00 76.38 88 GLU A C 1
ATOM 726 O O . GLU A 1 88 ? 20.110 -15.775 -0.687 1.00 76.38 88 GLU A O 1
ATOM 731 N N . THR A 1 89 ? 18.617 -17.434 -0.444 1.00 83.94 89 THR A N 1
ATOM 732 C CA . THR A 1 89 ? 17.886 -17.198 -1.699 1.00 83.94 89 THR A CA 1
ATOM 733 C C . THR A 1 89 ? 16.442 -16.790 -1.402 1.00 83.94 89 THR A C 1
ATOM 735 O O . THR A 1 89 ? 15.528 -17.584 -1.638 1.00 83.94 89 THR A O 1
ATOM 738 N N . PRO A 1 90 ? 16.212 -15.595 -0.827 1.00 85.69 90 PRO A N 1
ATOM 739 C CA . PRO A 1 90 ? 14.861 -15.122 -0.563 1.00 85.69 90 PRO A CA 1
ATOM 740 C C . PRO A 1 90 ? 14.087 -14.937 -1.869 1.00 85.69 90 PRO A C 1
ATOM 742 O O . PRO A 1 90 ? 14.643 -14.601 -2.924 1.00 85.69 90 PRO A O 1
ATOM 745 N N . THR A 1 91 ? 12.778 -15.128 -1.782 1.00 88.12 91 THR A N 1
ATOM 746 C CA . THR A 1 91 ? 11.850 -14.764 -2.847 1.00 88.12 91 THR A CA 1
ATOM 747 C C . THR A 1 91 ? 11.456 -13.294 -2.721 1.00 88.12 91 THR A C 1
ATOM 749 O O . THR A 1 91 ? 11.562 -12.688 -1.653 1.00 88.12 91 THR A O 1
ATOM 752 N N . LEU A 1 92 ? 10.957 -12.686 -3.800 1.00 85.38 92 LEU A N 1
ATOM 753 C CA . LEU A 1 92 ? 10.382 -11.338 -3.708 1.00 85.38 92 LEU A CA 1
ATOM 754 C C . LEU A 1 92 ? 9.208 -11.273 -2.717 1.00 85.38 92 LEU A C 1
ATOM 756 O O . LEU A 1 92 ? 9.007 -10.231 -2.095 1.00 85.38 92 LEU A O 1
ATOM 760 N N . LEU A 1 93 ? 8.463 -12.367 -2.535 1.00 85.25 93 LEU A N 1
ATOM 761 C CA . LEU A 1 93 ? 7.392 -12.453 -1.542 1.00 85.25 93 LEU A CA 1
ATOM 762 C C . LEU A 1 93 ? 7.905 -12.224 -0.117 1.00 85.25 93 LEU A C 1
ATOM 764 O O . LEU A 1 93 ? 7.272 -11.491 0.635 1.00 85.25 93 LEU A O 1
ATOM 768 N N . ASP A 1 94 ? 9.069 -12.779 0.222 1.00 82.50 94 ASP A N 1
ATOM 769 C CA . ASP A 1 94 ? 9.660 -12.665 1.562 1.00 82.50 94 ASP A CA 1
ATOM 770 C C . ASP A 1 94 ? 10.073 -11.222 1.897 1.00 82.50 94 ASP A C 1
ATOM 772 O O . ASP A 1 94 ? 10.159 -10.842 3.064 1.00 82.50 94 ASP A O 1
ATOM 776 N N . THR A 1 95 ? 10.300 -10.393 0.872 1.00 77.38 95 THR A N 1
ATOM 777 C CA . THR A 1 95 ? 10.633 -8.968 1.041 1.00 77.38 95 THR A CA 1
ATOM 778 C C . THR A 1 95 ? 9.424 -8.082 1.295 1.00 77.38 95 THR A C 1
ATOM 780 O O . THR A 1 95 ? 9.579 -6.944 1.744 1.00 77.38 95 THR A O 1
ATOM 783 N N . LEU A 1 96 ? 8.216 -8.570 1.005 1.00 77.56 96 LEU A N 1
ATOM 784 C CA . LEU A 1 96 ? 7.006 -7.834 1.318 1.00 77.56 96 LEU A CA 1
ATOM 785 C C . LEU A 1 96 ? 6.811 -7.892 2.829 1.00 77.56 96 LEU A C 1
ATOM 787 O O . LEU A 1 96 ? 6.456 -8.929 3.390 1.00 77.56 96 LEU A O 1
ATOM 791 N N . SER A 1 97 ? 7.040 -6.761 3.495 1.00 66.06 97 SER A N 1
ATOM 792 C CA . SER A 1 97 ? 6.666 -6.594 4.891 1.00 66.06 97 SER A CA 1
ATOM 793 C C . SER A 1 97 ? 5.191 -6.953 5.024 1.00 66.06 97 SER A C 1
ATOM 795 O O . SER A 1 97 ? 4.310 -6.263 4.513 1.00 66.06 97 SER A O 1
ATOM 797 N N . THR A 1 98 ? 4.916 -8.077 5.681 1.00 59.66 98 THR A N 1
ATOM 798 C CA . THR A 1 98 ? 3.556 -8.429 6.064 1.00 59.66 98 THR A CA 1
ATOM 799 C C . THR A 1 98 ? 3.208 -7.512 7.228 1.00 59.66 98 THR A C 1
ATOM 801 O O . THR A 1 98 ? 3.300 -7.896 8.390 1.00 59.66 98 THR A O 1
ATOM 804 N N . GLU A 1 99 ? 2.830 -6.269 6.930 1.00 58.41 99 GLU A N 1
ATOM 805 C CA . GLU A 1 99 ? 2.333 -5.283 7.901 1.00 58.41 99 GLU A CA 1
ATOM 806 C C . GLU A 1 99 ? 0.974 -5.702 8.508 1.00 58.41 99 GLU A C 1
ATOM 808 O O . GLU A 1 99 ? 0.171 -4.878 8.920 1.00 58.41 99 GLU A O 1
ATOM 813 N N . SER A 1 100 ? 0.686 -7.004 8.572 1.00 55.59 100 SER A N 1
ATOM 814 C CA . SER A 1 100 ? -0.492 -7.562 9.233 1.00 55.59 100 SER A CA 1
ATOM 815 C C . SER A 1 100 ? -0.232 -7.918 10.701 1.00 55.59 100 SER A C 1
ATOM 817 O O . SER A 1 100 ? -1.139 -8.411 11.369 1.00 55.59 100 SER A O 1
ATOM 819 N N . SER A 1 101 ? 0.981 -7.683 11.209 1.00 56.28 101 SER A N 1
ATOM 820 C CA . SER A 1 101 ? 1.384 -8.047 12.575 1.00 56.28 101 SER A CA 1
ATOM 821 C C . SER A 1 101 ? 1.711 -6.840 13.446 1.00 56.28 101 SER A C 1
ATOM 823 O O . SER A 1 101 ? 2.437 -6.971 14.428 1.00 56.28 101 SER A O 1
ATOM 825 N N . THR A 1 102 ? 1.205 -5.654 13.120 1.00 53.81 102 THR A N 1
ATOM 826 C CA . THR A 1 102 ? 1.276 -4.530 14.049 1.00 53.81 102 THR A CA 1
ATOM 827 C C . THR A 1 102 ? 0.006 -4.511 14.883 1.00 53.81 102 THR A C 1
ATOM 829 O O . THR A 1 102 ? -0.870 -3.672 14.691 1.00 53.81 102 THR A O 1
ATOM 832 N N . ALA A 1 103 ? -0.067 -5.418 15.859 1.00 58.53 103 ALA A N 1
ATOM 833 C CA . ALA A 1 103 ? -0.627 -4.993 17.131 1.00 58.53 103 ALA A CA 1
ATOM 834 C C . ALA A 1 103 ? 0.311 -3.896 17.642 1.00 58.53 103 ALA A C 1
ATOM 836 O O . ALA A 1 103 ? 1.363 -4.168 18.223 1.00 58.53 103 ALA A O 1
ATOM 837 N N . THR A 1 104 ? 0.024 -2.663 17.229 1.00 70.44 104 THR A N 1
ATOM 838 C CA . THR A 1 104 ? 0.845 -1.496 17.525 1.00 70.44 104 THR A CA 1
ATOM 839 C C . THR A 1 104 ? 0.837 -1.244 19.027 1.00 70.44 104 THR A C 1
ATOM 841 O O . THR A 1 104 ? -0.032 -1.716 19.763 1.00 70.44 104 THR A O 1
ATOM 844 N N . ILE A 1 105 ? 1.802 -0.446 19.482 1.00 72.81 105 ILE A N 1
ATOM 845 C CA . ILE A 1 105 ? 1.758 0.169 20.812 1.00 72.81 105 ILE A CA 1
ATOM 846 C C . ILE A 1 105 ? 0.382 0.816 21.049 1.00 72.81 105 ILE A C 1
ATOM 848 O O . ILE A 1 105 ? -0.146 0.701 22.149 1.00 72.81 105 ILE A O 1
ATOM 852 N N . ASP A 1 106 ? -0.236 1.389 20.013 1.00 78.19 106 ASP A N 1
ATOM 853 C CA . ASP A 1 106 ? -1.576 1.978 20.093 1.00 78.19 106 ASP A CA 1
ATOM 854 C C . ASP A 1 106 ? -2.649 0.942 20.454 1.00 78.19 106 ASP A C 1
ATOM 856 O O . ASP A 1 106 ? -3.416 1.172 21.380 1.00 78.19 106 ASP A O 1
ATOM 860 N N . GLN A 1 107 ? -2.653 -0.246 19.832 1.00 82.00 107 GLN A N 1
ATOM 861 C CA . GLN A 1 107 ? -3.606 -1.304 20.197 1.00 82.00 107 GLN A CA 1
ATOM 862 C C . GLN A 1 107 ? -3.404 -1.784 21.644 1.00 82.00 107 GLN A C 1
ATOM 864 O O . GLN A 1 107 ? -4.370 -2.098 22.343 1.00 82.00 107 GLN A O 1
ATOM 869 N N . ALA A 1 108 ? -2.152 -1.837 22.109 1.00 84.75 108 ALA A N 1
ATOM 870 C CA . ALA A 1 108 ? -1.857 -2.158 23.502 1.00 84.75 108 ALA A CA 1
ATOM 871 C C . ALA A 1 108 ? -2.374 -1.062 24.452 1.00 84.75 108 ALA A C 1
ATOM 873 O O . ALA A 1 108 ? -3.006 -1.389 25.458 1.00 84.75 108 ALA A O 1
ATOM 874 N N . ILE A 1 109 ? -2.168 0.215 24.119 1.00 86.25 109 ILE A N 1
ATOM 875 C CA . ILE A 1 109 ? -2.683 1.360 24.884 1.00 86.25 109 ILE A CA 1
ATOM 876 C C . ILE A 1 109 ? -4.214 1.326 24.936 1.00 86.25 109 ILE A C 1
ATOM 878 O O . ILE A 1 109 ? -4.775 1.383 26.029 1.00 86.25 109 ILE A O 1
ATOM 882 N N . ASP A 1 110 ? -4.879 1.145 23.794 1.00 86.88 110 ASP A N 1
ATOM 883 C CA . ASP A 1 110 ? -6.339 1.055 23.705 1.00 86.88 110 ASP A CA 1
ATOM 884 C C . ASP A 1 110 ? -6.882 -0.090 24.567 1.00 86.88 110 ASP A C 1
ATOM 886 O O . ASP A 1 110 ? -7.886 0.070 25.258 1.00 86.88 110 ASP A O 1
ATOM 890 N N . SER A 1 111 ? -6.196 -1.241 24.580 1.00 88.12 111 SER A N 1
ATOM 891 C CA . SER A 1 111 ? -6.600 -2.386 25.404 1.00 88.12 111 SER A CA 1
ATOM 892 C C . SER A 1 111 ? -6.531 -2.091 26.906 1.00 88.12 111 SER A C 1
ATOM 894 O O . SER A 1 111 ? -7.456 -2.438 27.641 1.00 88.12 111 SER A O 1
ATOM 896 N N . ILE A 1 112 ? -5.473 -1.409 27.357 1.00 89.94 112 ILE A N 1
ATOM 897 C CA . ILE A 1 112 ? -5.282 -1.036 28.766 1.00 89.94 112 ILE A CA 1
ATOM 898 C C . ILE A 1 112 ? -6.334 -0.005 29.173 1.00 89.94 112 ILE A C 1
ATOM 900 O O . ILE A 1 112 ? -6.971 -0.137 30.217 1.00 89.94 112 ILE A O 1
ATOM 904 N N . LEU A 1 113 ? -6.548 0.992 28.320 1.00 89.94 113 LEU A N 1
ATOM 905 C CA . LEU A 1 113 ? -7.499 2.068 28.547 1.00 89.94 113 LEU A CA 1
ATOM 906 C C . LEU A 1 113 ? -8.941 1.545 28.596 1.00 89.94 113 LEU A C 1
ATOM 908 O O . LEU A 1 113 ? -9.712 1.917 29.481 1.00 89.94 113 LEU A O 1
ATOM 912 N N . LEU A 1 114 ? -9.301 0.622 27.701 1.00 89.44 114 LEU A N 1
ATOM 913 C CA . LEU A 1 114 ? -10.601 -0.045 27.732 1.00 89.44 114 LEU A CA 1
ATOM 914 C C . LEU A 1 114 ? -10.785 -0.870 29.015 1.00 89.44 114 LEU A C 1
ATOM 916 O O . LEU A 1 114 ? -11.869 -0.873 29.599 1.00 89.44 114 LEU A O 1
ATOM 920 N N . GLN A 1 115 ? -9.733 -1.550 29.474 1.00 90.00 115 GLN A N 1
ATOM 921 C CA . GLN A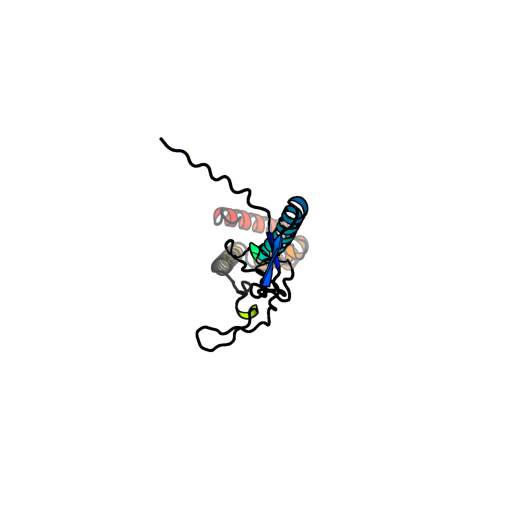 1 115 ? -9.776 -2.325 30.711 1.00 90.00 115 GLN A CA 1
ATOM 922 C C . GLN A 1 115 ? -9.980 -1.427 31.942 1.00 90.00 115 GLN A C 1
ATOM 924 O O . GLN A 1 115 ? -10.779 -1.768 32.816 1.00 90.00 115 GLN A O 1
ATOM 929 N N . GLU A 1 116 ? -9.324 -0.266 31.990 1.00 90.25 116 GLU A N 1
ATOM 930 C CA . GLU A 1 116 ? -9.516 0.734 33.046 1.00 90.25 116 GLU A CA 1
ATOM 931 C C . GLU A 1 116 ? -10.951 1.286 33.051 1.00 90.25 116 GLU A C 1
ATOM 933 O O . GLU A 1 116 ? -11.586 1.354 34.107 1.00 90.25 116 GLU A O 1
ATOM 938 N N . LEU A 1 117 ? -11.510 1.588 31.872 1.00 90.12 117 LEU A N 1
ATOM 939 C CA . LEU A 1 117 ? -12.906 2.017 31.738 1.00 90.12 117 LEU A CA 1
ATOM 940 C C . LEU A 1 117 ? -13.889 0.958 32.248 1.00 90.12 117 LEU A C 1
ATOM 942 O O . LEU A 1 117 ? -14.844 1.303 32.947 1.00 90.12 117 LEU A O 1
ATOM 946 N N . PHE A 1 118 ? -13.669 -0.322 31.932 1.00 89.00 118 PHE A N 1
ATOM 947 C CA . PHE A 1 118 ? -14.528 -1.398 32.430 1.00 89.00 118 PHE A CA 1
ATOM 948 C C . PHE A 1 118 ? -14.418 -1.578 33.939 1.00 89.00 118 PHE A C 1
ATOM 950 O O . PHE A 1 118 ? -15.445 -1.685 34.607 1.00 89.00 118 PHE A O 1
ATOM 957 N N . GLN A 1 119 ? -13.205 -1.533 34.493 1.00 9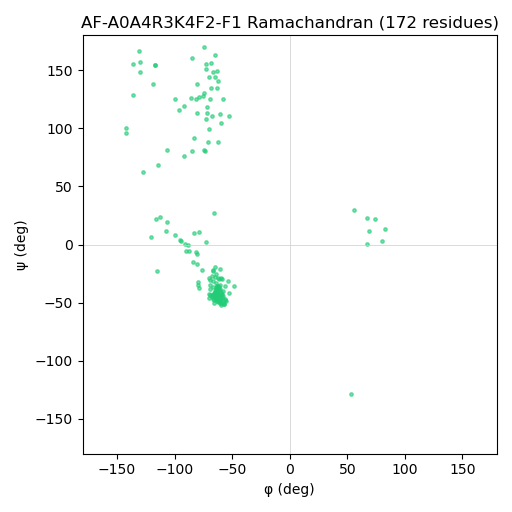0.06 119 GLN A N 1
ATOM 958 C CA . GLN A 1 119 ? -13.019 -1.595 35.938 1.00 90.06 119 GLN A CA 1
ATOM 959 C C . GLN A 1 119 ? -13.753 -0.442 36.633 1.00 90.06 119 GLN A C 1
ATOM 961 O O . GLN A 1 119 ? -14.481 -0.658 37.605 1.00 90.06 119 GLN A O 1
ATOM 966 N N . ARG A 1 120 ? -13.627 0.778 36.100 1.00 91.50 120 ARG A N 1
ATOM 967 C CA . ARG A 1 120 ? -14.298 1.947 36.665 1.00 91.50 120 ARG A CA 1
ATOM 968 C C . ARG A 1 120 ? -15.817 1.875 36.525 1.00 91.50 120 ARG A C 1
ATOM 970 O O . ARG A 1 120 ? -16.546 2.286 37.429 1.00 91.50 120 ARG A O 1
ATOM 977 N N . LEU A 1 121 ? -16.308 1.332 35.414 1.00 91.19 121 LEU A N 1
ATOM 978 C CA . LEU A 1 121 ? -17.729 1.080 35.216 1.00 91.19 121 LEU A CA 1
ATOM 979 C C . LEU A 1 121 ? -18.275 0.099 36.259 1.00 91.19 121 LEU A C 1
ATOM 981 O O . LEU A 1 121 ? -19.327 0.382 36.829 1.00 91.19 121 LEU A O 1
ATOM 985 N N . ASP A 1 122 ? -17.575 -1.001 36.538 1.00 89.44 122 ASP A N 1
ATOM 986 C CA . ASP A 1 122 ? -18.016 -2.001 37.518 1.00 89.44 122 ASP A CA 1
ATOM 987 C C . ASP A 1 122 ? -18.020 -1.462 38.958 1.00 89.44 122 ASP A C 1
ATOM 989 O O . ASP A 1 122 ? -18.891 -1.826 39.753 1.00 89.44 122 ASP A O 1
ATOM 993 N N . GLU A 1 123 ? -17.115 -0.538 39.297 1.00 90.25 123 GLU A N 1
ATOM 994 C CA . GLU A 1 123 ? -17.147 0.179 40.580 1.00 90.25 123 GLU A CA 1
ATOM 995 C C . GLU A 1 123 ? -18.395 1.068 40.728 1.00 90.25 123 GLU A C 1
ATOM 997 O O . GLU A 1 123 ? -18.987 1.151 41.808 1.00 90.25 123 GLU A O 1
ATOM 1002 N N . LEU A 1 124 ? -18.802 1.748 39.650 1.00 90.50 124 LEU A N 1
ATOM 1003 C CA . LEU A 1 124 ? -19.961 2.650 39.642 1.00 90.50 124 LEU A CA 1
ATOM 1004 C C . LEU A 1 124 ? -21.292 1.898 39.517 1.00 90.50 124 LEU A C 1
ATOM 1006 O O . LEU A 1 124 ? -22.314 2.312 40.076 1.00 90.50 124 LEU A O 1
ATOM 1010 N N . LEU A 1 125 ? -21.286 0.808 38.759 1.00 88.50 125 LEU A N 1
ATOM 1011 C CA . LEU A 1 125 ? -22.425 -0.044 38.478 1.00 88.50 125 LEU A CA 1
ATOM 1012 C C . LEU A 1 125 ? -21.948 -1.502 38.450 1.00 88.50 125 LEU A C 1
ATOM 1014 O O . LEU A 1 125 ? -21.509 -1.966 37.403 1.00 88.50 125 LEU A O 1
ATOM 1018 N N . PRO A 1 126 ? -22.081 -2.243 39.564 1.00 86.31 126 PRO A N 1
ATOM 1019 C CA . PRO A 1 126 ? -21.681 -3.646 39.612 1.00 86.31 126 PRO A CA 1
ATOM 1020 C C . PRO A 1 126 ? -22.412 -4.475 38.551 1.00 86.31 126 PRO A C 1
ATOM 1022 O O . PRO A 1 126 ? -23.647 -4.458 38.504 1.00 86.31 126 PRO A O 1
ATOM 1025 N N . GLY A 1 127 ? -21.657 -5.187 37.708 1.00 84.12 127 GLY A N 1
ATOM 1026 C CA . GLY A 1 127 ? -22.203 -5.916 36.556 1.00 84.12 127 GLY A CA 1
ATOM 1027 C C . GLY A 1 127 ? -22.609 -4.999 35.398 1.00 84.12 127 GLY A C 1
ATOM 1028 O O . GLY A 1 127 ? -23.458 -5.358 34.582 1.00 84.12 127 GLY A O 1
ATOM 1029 N N . GLY A 1 128 ? -22.051 -3.788 35.338 1.00 85.75 128 GLY A N 1
ATOM 1030 C CA . GLY A 1 128 ? -22.345 -2.794 34.311 1.00 85.75 128 GLY A CA 1
ATOM 1031 C C . GLY A 1 128 ? -21.936 -3.270 32.923 1.00 85.75 128 GLY A C 1
ATOM 1032 O O . GLY A 1 128 ? -22.662 -3.020 31.962 1.00 85.75 128 GLY A O 1
ATOM 1033 N N . HIS A 1 129 ? -20.833 -4.014 32.829 1.00 86.69 129 HIS A N 1
ATOM 1034 C CA . HIS A 1 129 ? -20.382 -4.629 31.583 1.00 86.69 129 HIS A CA 1
ATOM 1035 C C . HIS A 1 129 ? -21.446 -5.558 30.971 1.00 86.69 129 HIS A C 1
ATOM 1037 O O . HIS A 1 129 ? -21.841 -5.371 29.820 1.00 86.69 129 HIS A O 1
ATOM 1043 N N . ASP A 1 130 ? -21.991 -6.485 31.764 1.00 88.06 130 ASP A N 1
ATOM 1044 C CA . ASP A 1 130 ? -23.023 -7.429 31.315 1.00 88.06 130 ASP A CA 1
ATOM 1045 C C . ASP A 1 130 ? -24.308 -6.713 30.878 1.00 88.06 130 ASP A C 1
ATOM 1047 O O . ASP A 1 130 ? -24.968 -7.121 29.920 1.00 88.06 130 ASP A O 1
ATOM 1051 N N . ILE A 1 131 ? -24.659 -5.613 31.557 1.00 88.81 131 ILE A N 1
ATOM 1052 C CA . ILE A 1 131 ? -25.804 -4.768 31.194 1.00 88.81 131 ILE A CA 1
ATOM 1053 C C . ILE A 1 131 ? -25.586 -4.130 29.820 1.00 88.81 131 ILE A C 1
ATOM 1055 O O . ILE A 1 131 ? -26.502 -4.151 28.998 1.00 88.81 131 ILE A O 1
ATOM 1059 N N . ILE A 1 132 ? -24.395 -3.584 29.559 1.00 87.81 132 ILE A N 1
ATOM 1060 C CA . ILE A 1 132 ? -24.064 -2.966 28.268 1.00 87.81 132 ILE A CA 1
ATOM 1061 C C . ILE A 1 132 ? -24.085 -4.015 27.153 1.00 87.81 132 ILE A C 1
ATOM 1063 O O . ILE A 1 132 ? -24.745 -3.797 26.139 1.00 87.81 132 ILE A O 1
ATOM 1067 N N . ILE A 1 133 ? -23.461 -5.179 27.360 1.00 89.25 133 ILE A N 1
ATOM 1068 C CA . ILE A 1 133 ? -23.478 -6.280 26.382 1.00 89.25 133 ILE A CA 1
ATOM 1069 C C . ILE A 1 133 ? -24.912 -6.731 26.085 1.00 89.25 133 ILE A C 1
ATOM 1071 O O . ILE A 1 133 ? -25.275 -6.952 24.927 1.00 89.25 133 ILE A O 1
ATOM 1075 N N . ALA A 1 134 ? -25.752 -6.854 27.115 1.00 90.12 134 ALA A N 1
ATOM 1076 C CA . ALA A 1 134 ? -27.153 -7.216 26.948 1.00 90.12 134 ALA A CA 1
ATOM 1077 C C . ALA A 1 134 ? -27.919 -6.167 26.121 1.00 90.12 134 ALA A C 1
ATOM 1079 O O . ALA A 1 134 ? -28.703 -6.538 25.244 1.00 90.12 134 ALA A O 1
ATOM 1080 N N . GLN A 1 135 ? -27.667 -4.875 26.353 1.00 89.12 135 GLN A N 1
ATOM 1081 C CA . GLN A 1 135 ? -28.257 -3.786 25.569 1.00 89.12 135 GLN A CA 1
ATOM 1082 C C . GLN A 1 135 ? -27.803 -3.821 24.104 1.00 89.12 135 GLN A C 1
ATOM 1084 O O . GLN A 1 135 ? -28.647 -3.730 23.211 1.00 89.12 135 GLN A O 1
ATOM 1089 N N . GLU A 1 136 ? -26.507 -4.006 23.840 1.00 89.75 136 GLU A N 1
ATOM 1090 C CA . GLU A 1 136 ? -25.970 -4.128 22.474 1.00 89.75 136 GLU A CA 1
ATOM 1091 C C . GLU A 1 136 ? -26.505 -5.362 21.742 1.00 89.75 136 GLU A C 1
ATOM 1093 O O . GLU A 1 136 ? -26.778 -5.312 20.544 1.00 89.75 136 GLU A O 1
ATOM 1098 N N . SER A 1 137 ? -26.758 -6.446 22.477 1.00 91.62 137 SER A N 1
ATOM 1099 C CA . SER A 1 137 ? -27.397 -7.662 21.958 1.00 91.62 137 SER A CA 1
ATOM 1100 C C . SER A 1 137 ? -28.903 -7.494 21.686 1.00 91.62 137 SER A C 1
ATOM 1102 O O . SER A 1 137 ? -29.573 -8.449 21.294 1.00 91.62 137 SER A O 1
ATOM 1104 N N . GLY A 1 138 ? -29.461 -6.297 21.902 1.00 92.12 138 GLY A N 1
ATOM 1105 C CA . GLY A 1 138 ? -30.863 -5.969 21.638 1.00 92.12 138 GLY A CA 1
ATOM 1106 C C . GLY A 1 138 ? -31.836 -6.367 22.751 1.00 92.12 138 GLY A C 1
ATOM 1107 O O . GLY A 1 138 ? -33.051 -6.359 22.537 1.00 92.12 138 GLY A O 1
ATOM 1108 N N . ILE A 1 139 ? -31.346 -6.716 23.944 1.00 92.38 139 ILE A N 1
ATOM 1109 C CA . ILE A 1 139 ? -32.201 -7.040 25.089 1.00 92.38 139 ILE A CA 1
ATOM 1110 C C . ILE A 1 139 ? -32.775 -5.741 25.665 1.00 92.38 139 ILE A C 1
ATOM 1112 O O . ILE A 1 139 ? -32.057 -4.802 25.994 1.00 92.38 139 ILE A O 1
ATOM 1116 N N . SER A 1 140 ? -34.099 -5.688 25.822 1.00 90.88 140 SER A N 1
ATOM 1117 C CA . SER A 1 140 ? -34.777 -4.512 26.380 1.00 90.88 140 SER A CA 1
ATOM 1118 C C . SER A 1 140 ? -34.399 -4.251 27.844 1.00 90.88 140 SER A C 1
ATOM 1120 O O . SER A 1 140 ? -34.343 -5.188 28.644 1.00 90.88 140 SER A O 1
ATOM 1122 N N . ASP A 1 141 ? -34.299 -2.977 28.238 1.00 88.94 141 ASP A N 1
ATOM 1123 C CA . ASP A 1 141 ? -34.022 -2.568 29.628 1.00 88.94 141 ASP A CA 1
ATOM 1124 C C . ASP A 1 141 ? -34.994 -3.174 30.651 1.00 88.94 141 ASP A C 1
ATOM 1126 O O . ASP A 1 141 ? -34.634 -3.409 31.802 1.00 88.94 141 ASP A O 1
ATOM 1130 N N . THR A 1 142 ? -36.249 -3.416 30.257 1.00 89.38 142 THR A N 1
ATOM 1131 C CA . THR A 1 142 ? -37.257 -4.082 31.096 1.00 89.38 142 THR A CA 1
ATOM 1132 C C . THR A 1 142 ? -36.874 -5.525 31.411 1.00 89.38 142 THR A C 1
ATOM 1134 O O . THR A 1 142 ? -37.048 -5.963 32.547 1.00 89.38 142 THR A O 1
ATOM 1137 N N . ALA A 1 143 ? -36.354 -6.261 30.427 1.00 90.75 143 ALA A N 1
ATOM 1138 C CA . ALA A 1 143 ? -35.895 -7.635 30.601 1.00 90.75 143 ALA A CA 1
ATOM 1139 C C . ALA A 1 143 ? -34.620 -7.693 31.455 1.00 90.75 143 ALA A C 1
ATOM 1141 O O . ALA A 1 143 ? -34.563 -8.489 32.390 1.00 90.75 143 ALA A O 1
ATOM 114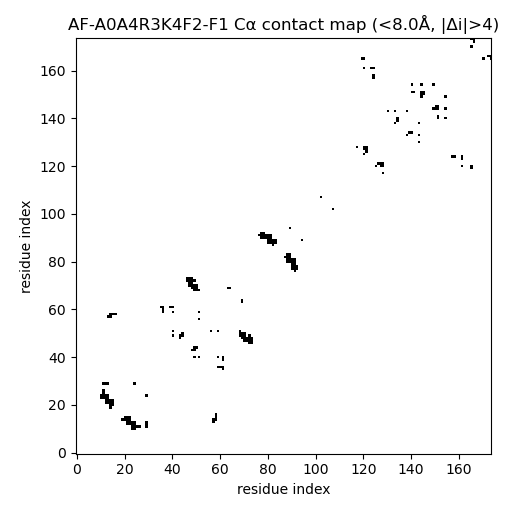2 N N . ILE A 1 144 ? -33.666 -6.788 31.213 1.00 89.62 144 ILE A N 1
ATOM 1143 C CA . ILE A 1 144 ? -32.433 -6.673 32.009 1.00 89.62 144 ILE A CA 1
ATOM 1144 C C . ILE A 1 144 ? -32.768 -6.338 33.469 1.00 89.62 144 ILE A C 1
ATOM 1146 O O . ILE A 1 144 ? -32.318 -7.012 34.393 1.00 89.62 144 ILE A O 1
ATOM 1150 N N . ALA A 1 145 ? -33.629 -5.342 33.700 1.00 90.19 145 ALA A N 1
ATOM 1151 C CA . ALA A 1 145 ? -34.054 -4.957 35.044 1.00 90.19 145 ALA A CA 1
ATOM 1152 C C . ALA A 1 145 ? -34.771 -6.105 35.779 1.00 90.19 145 ALA A C 1
ATOM 1154 O O . ALA A 1 145 ? -34.539 -6.316 36.970 1.00 90.19 145 ALA A O 1
ATOM 1155 N N . LYS A 1 146 ? -35.587 -6.894 35.062 1.00 91.69 146 LYS A N 1
ATOM 1156 C CA . LYS A 1 146 ? -36.242 -8.093 35.605 1.00 91.69 146 LYS A CA 1
ATOM 1157 C C . LYS A 1 146 ? -35.228 -9.172 35.992 1.00 91.69 146 LYS A C 1
ATOM 1159 O O . LYS A 1 146 ? -35.385 -9.771 37.051 1.00 91.69 146 LYS A O 1
ATOM 1164 N N . GLN A 1 147 ? -34.201 -9.400 35.172 1.00 88.88 147 GLN A N 1
ATOM 1165 C CA . GLN A 1 147 ? -33.125 -10.353 35.461 1.00 88.88 147 GLN A CA 1
ATOM 1166 C C . GLN A 1 147 ? -32.305 -9.938 36.690 1.00 88.88 147 GLN A C 1
ATOM 1168 O O . GLN A 1 147 ? -31.945 -10.783 37.502 1.00 88.88 147 GLN A O 1
ATOM 1173 N N . LEU A 1 148 ? -32.078 -8.635 36.864 1.00 86.06 148 LEU A N 1
ATOM 1174 C CA . LEU A 1 148 ? -31.370 -8.063 38.012 1.00 86.06 148 LEU A CA 1
ATOM 1175 C C . LEU A 1 148 ? -32.246 -7.894 39.267 1.00 86.06 148 LEU A C 1
ATOM 1177 O O . LEU A 1 148 ? -31.740 -7.504 40.317 1.00 86.06 148 LEU A O 1
ATOM 1181 N N . GLY A 1 149 ? -33.559 -8.135 39.175 1.00 88.19 149 GLY A N 1
ATOM 1182 C CA . GLY A 1 149 ? -34.492 -7.967 40.293 1.00 88.19 149 GLY A CA 1
ATOM 1183 C C . GLY A 1 149 ? -34.683 -6.515 40.753 1.00 88.19 149 GLY A C 1
ATOM 1184 O O . GLY A 1 149 ? -35.079 -6.287 41.895 1.00 88.19 149 GLY A O 1
ATOM 1185 N N . ILE A 1 150 ? -34.411 -5.527 39.892 1.00 88.75 150 ILE A N 1
ATOM 1186 C CA . ILE A 1 150 ? -34.528 -4.095 40.213 1.00 88.75 150 ILE A CA 1
ATOM 1187 C C . ILE A 1 150 ? -35.590 -3.400 39.350 1.00 88.75 150 ILE A C 1
ATOM 1189 O O . ILE A 1 150 ? -35.859 -3.825 38.226 1.00 88.75 150 ILE A O 1
ATOM 1193 N N . PRO A 1 151 ? -36.194 -2.291 39.819 1.00 92.44 151 PRO A N 1
ATOM 1194 C CA . PRO A 1 151 ? -37.073 -1.489 38.978 1.00 92.44 151 PRO A CA 1
ATOM 1195 C C . PRO A 1 151 ? -36.321 -0.908 37.774 1.00 92.44 151 PRO A C 1
ATOM 1197 O O . PRO A 1 151 ? -35.200 -0.410 37.909 1.00 92.44 151 PRO A O 1
ATOM 1200 N N . ARG A 1 152 ? -36.971 -0.874 36.602 1.00 91.31 152 ARG A N 1
ATOM 1201 C CA . ARG A 1 152 ? -36.406 -0.268 35.380 1.00 91.31 152 ARG A CA 1
ATOM 1202 C C . ARG A 1 152 ? -35.933 1.171 35.604 1.00 91.31 152 ARG A C 1
ATOM 1204 O O . ARG A 1 152 ? -34.875 1.555 35.122 1.00 91.31 152 ARG A O 1
ATOM 1211 N N . THR A 1 153 ? -36.703 1.968 36.341 1.00 92.31 153 THR A N 1
ATOM 1212 C CA . THR A 1 153 ? -36.355 3.363 36.659 1.00 92.31 153 THR A CA 1
ATOM 1213 C C . THR A 1 153 ? -35.054 3.464 37.456 1.00 92.31 153 THR A C 1
ATOM 1215 O O . THR A 1 153 ? -34.256 4.368 37.221 1.00 92.31 153 THR A O 1
ATOM 1218 N N . THR A 1 154 ? -34.800 2.511 38.356 1.00 90.38 154 THR A N 1
ATOM 1219 C CA . THR A 1 154 ? -33.555 2.426 39.126 1.00 90.38 154 THR A CA 1
ATOM 1220 C C . THR A 1 154 ? -32.371 2.056 38.239 1.00 90.38 154 THR A C 1
ATOM 1222 O O . THR A 1 154 ? -31.322 2.682 38.366 1.00 90.38 154 THR A O 1
ATOM 1225 N N . LEU A 1 155 ? -32.536 1.092 37.324 1.00 89.62 155 LEU A N 1
ATOM 1226 C CA . LEU A 1 155 ? -31.506 0.728 36.344 1.00 89.62 155 LEU A CA 1
ATOM 1227 C C . LEU A 1 155 ? -31.103 1.940 35.489 1.00 89.62 155 LEU A C 1
ATOM 1229 O O . LEU A 1 155 ? -29.925 2.282 35.428 1.00 89.62 155 LEU A O 1
ATOM 1233 N N . LEU A 1 156 ? -32.083 2.642 34.915 1.00 91.12 156 LEU A N 1
ATOM 1234 C CA . LEU A 1 156 ? -31.833 3.830 34.093 1.00 91.12 156 LEU A CA 1
ATOM 1235 C C . LEU A 1 156 ? -31.141 4.946 34.883 1.00 91.12 156 LEU A C 1
ATOM 1237 O O . LEU A 1 156 ? -30.156 5.508 34.415 1.00 91.12 156 LEU A O 1
ATOM 1241 N N . SER A 1 157 ? -31.596 5.222 36.108 1.00 92.06 157 SER A N 1
ATOM 1242 C CA . SER A 1 157 ? -30.967 6.239 36.957 1.00 92.06 157 SER A CA 1
ATOM 1243 C C . SER A 1 157 ? -29.515 5.896 37.306 1.00 92.06 157 SER A C 1
ATOM 1245 O O . SER A 1 157 ? -28.669 6.789 37.359 1.00 92.06 157 SER A O 1
ATOM 1247 N N . ARG A 1 158 ? -29.200 4.614 37.538 1.00 90.69 158 ARG A N 1
ATOM 1248 C CA . ARG A 1 158 ? -27.823 4.167 37.792 1.00 90.69 158 ARG A CA 1
ATOM 1249 C C . ARG A 1 158 ? -26.944 4.306 36.550 1.00 90.69 158 ARG A C 1
ATOM 1251 O O . ARG A 1 158 ? -25.842 4.830 36.668 1.00 90.69 158 ARG A O 1
ATOM 1258 N N . LEU A 1 159 ? -27.450 3.920 35.378 1.00 90.75 159 LEU A N 1
ATOM 1259 C CA . LEU A 1 159 ? -26.746 4.080 34.102 1.00 90.75 159 LEU A CA 1
ATOM 1260 C C . LEU A 1 159 ? -26.459 5.551 33.782 1.00 90.75 159 LEU A C 1
ATOM 1262 O O . LEU A 1 159 ? -25.345 5.884 33.388 1.00 90.75 159 LEU A O 1
ATOM 1266 N N . GLU A 1 160 ? -27.426 6.448 33.991 1.00 92.00 160 GLU A N 1
ATOM 1267 C CA . GLU A 1 160 ? -27.213 7.886 33.787 1.00 92.00 160 GLU A CA 1
ATOM 1268 C C . GLU A 1 160 ? -26.155 8.457 34.732 1.00 92.00 160 GLU A C 1
ATOM 1270 O O . GLU A 1 160 ? -25.310 9.246 34.304 1.00 92.00 160 GLU A O 1
ATOM 1275 N N . LYS A 1 161 ? -26.167 8.046 36.006 1.00 92.38 161 LYS A N 1
ATOM 1276 C CA . LYS A 1 161 ? -25.142 8.457 36.975 1.00 92.38 161 LYS A CA 1
ATOM 1277 C C . LYS A 1 161 ? -23.759 7.959 36.568 1.00 92.38 161 LYS A C 1
ATOM 1279 O O . LYS A 1 161 ? -22.842 8.771 36.519 1.00 92.38 161 LYS A O 1
ATOM 1284 N N . ALA A 1 162 ? -23.633 6.678 36.220 1.00 91.75 162 ALA A N 1
ATOM 1285 C CA . ALA A 1 162 ? -22.371 6.099 35.768 1.00 91.75 162 ALA A CA 1
ATOM 1286 C C . ALA A 1 162 ? -21.842 6.820 34.517 1.00 91.75 162 ALA A C 1
ATOM 1288 O O . ALA A 1 162 ? -20.699 7.265 34.509 1.00 91.75 162 ALA A O 1
ATOM 1289 N N . ARG A 1 163 ? -22.695 7.061 33.509 1.00 89.62 163 ARG A N 1
ATOM 1290 C CA . ARG A 1 163 ? -22.330 7.848 32.316 1.00 89.62 163 ARG A CA 1
ATOM 1291 C C . ARG A 1 163 ? -21.857 9.253 32.655 1.00 89.62 163 ARG A C 1
ATOM 1293 O O . ARG A 1 163 ? -20.891 9.727 32.067 1.00 89.62 163 ARG A O 1
ATOM 1300 N N . LYS A 1 164 ? -22.554 9.939 33.563 1.00 92.94 164 LYS A N 1
ATOM 1301 C CA . LYS A 1 164 ? -22.189 11.299 33.964 1.00 92.94 164 LYS A CA 1
ATOM 1302 C C . LYS A 1 164 ? -20.817 11.325 34.633 1.00 92.94 164 LYS A C 1
ATOM 1304 O O . LYS A 1 164 ? -20.030 12.206 34.313 1.00 92.94 164 LYS A O 1
ATOM 1309 N N . THR A 1 165 ? -20.542 10.378 35.525 1.00 91.94 165 THR A N 1
ATOM 1310 C CA . THR A 1 165 ? -19.245 10.268 36.200 1.00 91.94 165 THR A CA 1
ATOM 1311 C C . THR A 1 165 ? -18.133 9.913 35.215 1.00 91.94 165 THR A C 1
ATOM 1313 O O . THR A 1 165 ? -17.133 10.619 35.172 1.00 91.94 165 THR A O 1
ATOM 1316 N N . LEU A 1 166 ? -18.336 8.916 34.349 1.00 90.88 166 LEU A N 1
ATOM 1317 C CA . LEU A 1 166 ? -17.325 8.512 33.365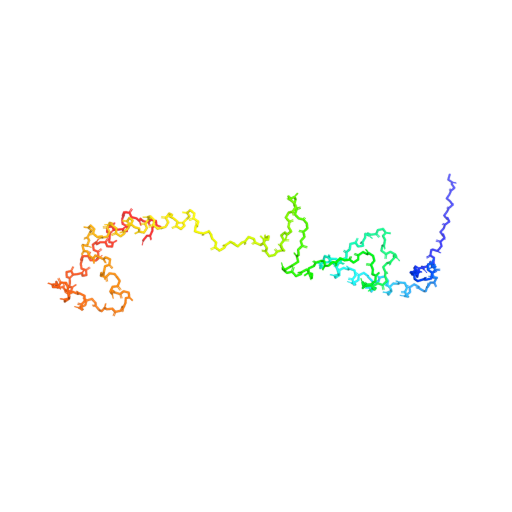 1.00 90.88 166 LEU A CA 1
ATOM 1318 C C . LEU A 1 166 ? -16.984 9.636 32.376 1.00 90.88 166 LEU A C 1
ATOM 1320 O O . LEU A 1 166 ? -15.815 9.856 32.100 1.00 90.88 166 LEU A O 1
ATOM 1324 N N . ARG A 1 167 ? -17.964 10.424 31.913 1.00 91.12 167 ARG A N 1
ATOM 1325 C CA . ARG A 1 167 ? -17.695 11.610 31.070 1.00 91.12 167 ARG A CA 1
ATOM 1326 C C . ARG A 1 167 ? -16.907 12.711 31.777 1.00 91.12 167 ARG A C 1
ATOM 1328 O O . ARG A 1 167 ? -16.257 13.514 31.122 1.00 91.12 167 ARG A O 1
ATOM 1335 N N . GLN A 1 168 ? -17.028 12.810 33.099 1.00 91.31 168 GLN A N 1
ATOM 1336 C CA . GLN A 1 168 ? -16.264 13.783 33.880 1.00 91.31 168 GLN A CA 1
ATOM 1337 C C . GLN A 1 168 ? -14.825 13.315 34.106 1.00 91.31 168 GLN A C 1
ATOM 1339 O O . GLN A 1 168 ? -13.920 14.142 34.096 1.00 91.31 168 GLN A O 1
ATOM 1344 N N . GLU A 1 169 ? -14.628 12.015 34.320 1.00 88.56 169 GLU A N 1
ATOM 1345 C CA . GLU A 1 169 ? -13.316 11.412 34.578 1.00 88.56 169 GLU A CA 1
ATOM 1346 C C . GLU A 1 169 ? -12.509 11.199 33.287 1.00 88.56 169 GLU A C 1
ATOM 1348 O O . GLU A 1 169 ? -11.291 11.353 33.299 1.00 88.56 169 GLU A O 1
ATOM 1353 N N . PHE A 1 170 ? -13.188 10.927 32.169 1.00 88.38 170 PHE A N 1
ATOM 1354 C CA . PHE A 1 170 ? -12.586 10.592 30.876 1.00 88.38 170 PHE A CA 1
ATOM 1355 C C . PHE A 1 170 ? -13.122 11.485 29.735 1.00 88.38 170 PHE A C 1
ATOM 1357 O O . PHE A 1 170 ? -13.753 10.981 28.804 1.00 88.38 170 PHE A O 1
ATOM 1364 N N . PRO A 1 171 ? -12.897 12.813 29.779 1.00 85.88 171 PRO A N 1
ATOM 1365 C CA . PRO A 1 171 ? -13.472 13.753 28.810 1.00 85.88 171 PRO A CA 1
ATOM 1366 C C . PRO A 1 171 ? -12.922 13.592 27.386 1.00 85.88 171 PRO A C 1
ATOM 1368 O O . PRO A 1 171 ? -13.611 13.913 26.424 1.00 85.88 171 PRO A O 1
ATOM 1371 N N . ASP A 1 172 ? -11.695 13.089 27.242 1.00 81.56 172 ASP A N 1
ATOM 1372 C CA . ASP A 1 172 ? -11.055 12.905 25.935 1.00 81.56 172 ASP A CA 1
ATOM 1373 C C . ASP A 1 172 ? -11.534 11.625 25.217 1.00 81.56 172 ASP A C 1
ATOM 1375 O O . ASP A 1 172 ? -11.214 11.413 24.048 1.00 81.56 172 ASP A O 1
ATOM 1379 N N . LEU A 1 173 ? -12.312 10.778 25.905 1.00 73.12 173 LEU A N 1
ATOM 1380 C CA . LEU A 1 173 ? -12.749 9.459 25.435 1.00 73.12 173 LEU A CA 1
ATOM 1381 C C . LEU A 1 173 ? -14.274 9.337 25.228 1.00 73.12 173 LEU A C 1
ATOM 1383 O O . LEU A 1 173 ? -14.695 8.450 24.483 1.00 73.12 173 LEU A O 1
ATOM 1387 N N . LEU A 1 174 ? -15.104 10.168 25.887 1.00 65.38 174 LEU A N 1
ATOM 1388 C CA . LEU A 1 174 ? -16.573 10.000 26.013 1.00 65.38 174 LEU A CA 1
ATOM 1389 C C . LEU A 1 174 ? -17.386 11.300 25.902 1.00 65.38 174 LEU A C 1
ATOM 1391 O O . LEU A 1 174 ? -18.567 11.205 25.472 1.00 65.38 174 LEU A O 1
#

Solvent-accessible surface area (backbone atoms only — not comparable to full-atom values): 10518 Å² total; per-residue (Å²): 141,84,88,81,84,79,80,73,81,80,75,46,65,48,60,40,76,93,79,70,42,79,44,81,50,55,67,67,59,48,52,51,52,56,50,55,31,46,53,51,48,50,56,32,38,78,46,50,25,38,69,75,49,82,91,52,53,71,74,57,80,66,62,57,90,83,35,92,45,47,46,69,44,78,69,66,55,53,81,41,65,44,87,44,96,86,77,46,64,51,30,51,52,75,68,54,77,72,80,84,71,66,80,38,73,62,54,54,50,52,52,52,54,52,50,51,52,51,54,54,40,33,75,66,34,77,63,39,64,61,52,51,53,38,45,76,74,67,49,52,64,63,59,53,19,59,76,71,74,45,57,49,70,57,52,52,54,49,52,52,51,41,52,55,51,48,38,69,76,37,62,95,80,101

Sequence (174 aa):
MKTNDTQTQDVPRIYDKPSRTWNVVSKEVYRYFVNSNRTVRKKMQDQGQCVCTRQKWWLCDSDCLSCEFHRAGNCLSLNYEYQGIDGETPTLLDTLSTESSTATIDQAIDSILLQELFQRLDELLPGGHDIIIAQESGISDTAIAKQLGIPRTTLLSRLEKARKTLRQEFPDLL

Mean predicted aligned error: 14.95 Å